Protein AF-A0A1E1W6M8-F1 (afdb_monomer)

pLDDT: mean 94.9, std 3.56, range [80.69, 98.44]

Sequence (154 aa):
PFRPLEQLMGVFPAASSQHVPKPWATLMSDPFSPIIDFYPTDFKIDLNGKKFAWQGVALLPFVDENRLFKALEPYYKELTQAEIQRNIRGHDRLYVSTGNSSYSFVLGLYEAAGGEARRLVQQQQAYPFRADGVRGDVLLSADCVCQGGQLSSP

Nearest PDB structures (foldseek):
  5fir-assembly6_K  TM=9.485E-01  e=2.274E-13  Caenorhabditis elegans
  5fir-assembly5_I  TM=9.401E-01  e=2.748E-13  Caenorhabditis elegans
  5fir-assembly4_G  TM=9.003E-01  e=1.067E-13  Caenorhabditis elegans
  5fir-assembly2_C  TM=9.055E-01  e=2.135E-13  Caenorhabditis elegans
  5fir-assembly1_A  TM=9.055E-01  e=6.241E-13  Caenorhabditis elegans

Organism: Pectinophora gossypiella (NCBI:txid13191)

Mean predicted aligned error: 4.71 Å

Solvent-accessible surface area (backbone atoms only — not comparable to full-atom values): 9960 Å² total; per-residue (Å²): 132,75,42,58,57,59,44,44,67,74,69,52,52,47,91,54,30,88,80,47,59,72,79,58,30,48,40,36,68,38,91,82,31,97,57,28,81,69,33,69,94,73,74,55,67,49,36,90,90,47,94,48,74,93,72,26,49,74,61,68,74,81,78,56,65,70,61,51,52,62,69,46,58,84,50,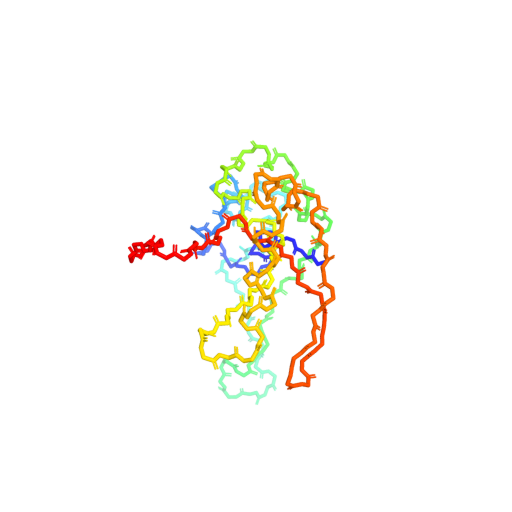62,83,71,52,50,74,69,54,51,62,63,39,53,89,81,78,91,83,89,86,73,54,88,88,42,90,56,28,66,59,59,49,47,54,56,61,73,34,52,94,47,43,68,60,42,36,76,67,61,48,72,41,86,40,77,51,97,86,47,70,54,68,46,62,68,60,92,84,62,76,53,92,94,54,83,82,78,85,130

InterPro domains:
  IPR027073 5'-3' exoribonuclease [PTHR12341] (1-113)
  IPR041412 Xrn1, helical domain [PF17846] (1-147)

Radius of gyration: 22.9 Å; Cα contacts (8 Å, |Δi|>4): 138; chains: 1; bounding box: 56×36×55 Å

Structure (mmCIF, N/CA/C/O backbone):
data_AF-A0A1E1W6M8-F1
#
_entry.id   AF-A0A1E1W6M8-F1
#
loop_
_atom_site.group_PDB
_atom_site.id
_atom_site.type_symbol
_atom_site.label_atom_id
_atom_site.label_alt_id
_atom_site.label_comp_id
_atom_site.label_asym_id
_atom_site.label_entity_id
_atom_site.label_seq_id
_atom_site.pdbx_PDB_ins_code
_atom_site.Cartn_x
_atom_site.Cartn_y
_atom_site.Cartn_z
_atom_site.occupancy
_atom_site.B_iso_or_equiv
_atom_site.auth_seq_id
_atom_site.auth_comp_id
_atom_site.auth_asym_id
_atom_site.auth_atom_id
_atom_site.pdbx_PDB_model_num
ATOM 1 N N . PRO A 1 1 ? -8.416 6.351 -4.399 1.00 84.44 1 PRO A N 1
ATOM 2 C CA . PRO A 1 1 ? -8.127 5.086 -3.682 1.00 84.44 1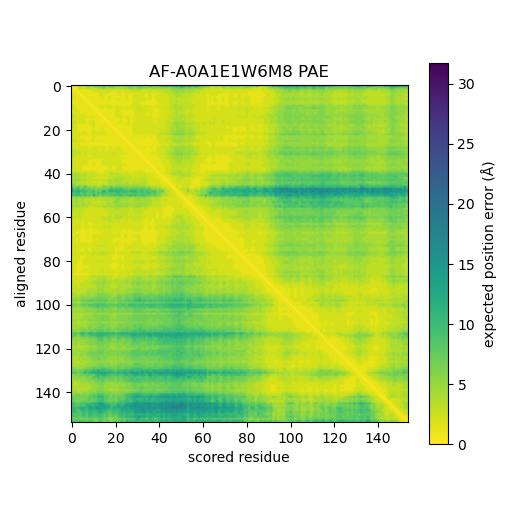 PRO A CA 1
ATOM 3 C C . PRO A 1 1 ? -7.272 5.415 -2.465 1.00 84.44 1 PRO A C 1
ATOM 5 O O . PRO A 1 1 ? -6.435 6.309 -2.578 1.00 84.44 1 PRO A O 1
ATOM 8 N N . PHE A 1 2 ? -7.486 4.728 -1.345 1.00 92.19 2 PHE A N 1
ATOM 9 C CA . PHE A 1 2 ? -6.645 4.900 -0.160 1.00 92.19 2 PHE A CA 1
ATOM 10 C C . PHE A 1 2 ? -5.213 4.492 -0.501 1.00 92.19 2 PHE A C 1
ATOM 12 O O . PHE A 1 2 ? -4.993 3.602 -1.335 1.00 92.19 2 PHE A O 1
ATOM 19 N N . ARG A 1 3 ? -4.228 5.126 0.136 1.00 96.06 3 ARG A N 1
ATOM 20 C CA . ARG A 1 3 ? -2.869 4.589 0.109 1.00 96.06 3 ARG A CA 1
ATOM 21 C C . ARG A 1 3 ? -2.833 3.265 0.880 1.00 96.06 3 ARG A C 1
ATOM 23 O O . ARG A 1 3 ? -3.661 3.059 1.770 1.00 96.06 3 ARG A O 1
ATOM 30 N N . PRO A 1 4 ? -1.885 2.360 0.579 1.00 97.56 4 PRO A N 1
ATOM 31 C CA . PRO A 1 4 ? -1.849 1.039 1.199 1.00 97.56 4 PRO A CA 1
ATOM 32 C C . PRO A 1 4 ? -1.948 1.060 2.729 1.00 97.56 4 PRO A C 1
ATOM 34 O O . PRO A 1 4 ? -2.709 0.285 3.294 1.00 97.56 4 PRO A O 1
ATOM 37 N N . LEU A 1 5 ? -1.244 1.969 3.411 1.00 97.88 5 LEU A N 1
ATOM 38 C CA . LEU A 1 5 ? -1.258 2.026 4.876 1.00 97.88 5 LEU A CA 1
ATOM 39 C C . LEU A 1 5 ? -2.539 2.639 5.438 1.00 97.88 5 LEU A C 1
ATOM 41 O O . LEU A 1 5 ? -3.001 2.210 6.489 1.00 97.88 5 LEU A O 1
ATOM 45 N N . GLU A 1 6 ? -3.126 3.613 4.743 1.00 97.62 6 GLU A N 1
ATOM 46 C CA . GLU A 1 6 ? -4.429 4.182 5.113 1.00 97.62 6 GLU A CA 1
ATOM 47 C C . GLU A 1 6 ? -5.516 3.109 5.022 1.00 97.62 6 GLU A C 1
ATOM 49 O O . GLU A 1 6 ? -6.343 2.982 5.920 1.00 97.62 6 GLU A O 1
ATOM 54 N N . GLN A 1 7 ? -5.465 2.279 3.974 1.00 97.62 7 GLN A N 1
ATOM 55 C CA . GLN A 1 7 ? -6.350 1.129 3.835 1.00 97.62 7 GLN A CA 1
ATOM 56 C C . GLN A 1 7 ? -6.181 0.166 5.010 1.00 97.62 7 GLN A C 1
ATOM 58 O O . GLN A 1 7 ? -7.186 -0.260 5.567 1.00 97.62 7 GLN A O 1
ATOM 63 N N . LEU A 1 8 ? -4.942 -0.156 5.412 1.00 98.12 8 LEU A N 1
ATOM 64 C CA . LEU A 1 8 ? -4.698 -1.024 6.570 1.00 98.12 8 LEU A CA 1
ATOM 65 C C . LEU A 1 8 ? -5.327 -0.463 7.848 1.00 98.12 8 LEU A C 1
ATOM 67 O O . LEU A 1 8 ? -5.952 -1.222 8.581 1.00 98.12 8 LEU A O 1
ATOM 71 N N . MET A 1 9 ? -5.239 0.848 8.079 1.00 98.12 9 MET A N 1
ATOM 72 C CA . MET A 1 9 ? -5.923 1.489 9.208 1.00 98.12 9 MET A CA 1
ATOM 73 C C . MET A 1 9 ? -7.452 1.382 9.101 1.00 98.12 9 MET A C 1
ATOM 75 O O . MET A 1 9 ? -8.129 1.232 10.108 1.00 98.12 9 MET A O 1
ATOM 79 N N . GLY A 1 10 ? -8.008 1.406 7.889 1.00 96.88 10 GLY A N 1
ATOM 80 C CA . GLY A 1 10 ? -9.445 1.234 7.667 1.00 96.88 10 GLY A CA 1
ATOM 81 C C . GLY A 1 10 ? -9.957 -0.211 7.747 1.00 96.88 10 GLY A C 1
ATOM 82 O O . GLY A 1 10 ? -11.169 -0.399 7.827 1.00 96.88 10 GLY A O 1
ATOM 83 N N . VAL A 1 11 ? -9.083 -1.230 7.696 1.00 97.12 11 VAL A N 1
ATOM 84 C CA . VAL A 1 11 ? -9.504 -2.649 7.651 1.00 97.12 11 VAL A CA 1
ATOM 85 C C . VAL A 1 11 ? -9.017 -3.511 8.810 1.00 97.12 11 VAL A C 1
ATOM 87 O O . VAL A 1 11 ? -9.630 -4.542 9.089 1.00 97.12 11 VAL A O 1
ATOM 90 N N . PHE A 1 12 ? -7.900 -3.166 9.450 1.00 97.94 12 PHE A N 1
ATOM 91 C CA . PHE A 1 12 ? -7.310 -4.019 10.476 1.00 97.94 12 PHE A CA 1
ATOM 92 C C . PHE A 1 12 ? -7.893 -3.736 11.861 1.00 97.94 12 PHE A C 1
ATOM 94 O O . PHE A 1 12 ? -8.066 -2.578 12.235 1.00 97.94 12 PHE A O 1
ATOM 101 N N . PRO A 1 13 ? -8.128 -4.784 12.673 1.00 97.81 13 PRO A N 1
ATOM 102 C CA . PRO A 1 13 ? -8.385 -4.604 14.094 1.00 97.81 13 PRO A CA 1
ATOM 103 C C . PRO A 1 13 ? -7.097 -4.185 14.819 1.00 97.81 13 PRO A C 1
ATOM 105 O O . PRO A 1 13 ? -5.989 -4.482 14.364 1.00 97.81 13 PRO A O 1
ATOM 108 N N . ALA A 1 14 ? -7.225 -3.594 16.011 1.00 97.56 14 ALA A N 1
ATOM 109 C CA . ALA A 1 14 ? -6.083 -3.199 16.849 1.00 97.56 14 ALA A CA 1
ATOM 110 C C . ALA A 1 14 ? -5.101 -4.353 17.145 1.00 97.56 14 ALA A C 1
ATOM 112 O O . ALA A 1 14 ? -3.892 -4.141 17.256 1.00 97.56 14 ALA A O 1
ATOM 113 N N . ALA A 1 15 ? -5.598 -5.594 17.198 1.00 97.56 15 ALA A N 1
ATOM 114 C CA . ALA A 1 15 ? -4.786 -6.800 17.383 1.00 97.56 15 ALA A CA 1
ATOM 115 C C . ALA A 1 15 ? -3.782 -7.062 16.239 1.00 97.56 15 ALA A C 1
ATOM 117 O O . ALA A 1 15 ? -2.832 -7.817 16.414 1.00 97.56 15 ALA A O 1
ATOM 118 N N . SER A 1 16 ? -3.971 -6.446 15.068 1.00 98.19 16 SER A N 1
ATOM 119 C CA . SER A 1 16 ? -3.084 -6.547 13.897 1.00 98.19 16 SER A CA 1
ATOM 120 C C . SER A 1 16 ? -2.220 -5.294 13.690 1.00 98.19 16 SER A C 1
ATOM 122 O O . SER A 1 16 ? -1.633 -5.107 12.623 1.00 98.19 16 SER A O 1
ATOM 124 N N . SER A 1 17 ? -2.100 -4.442 14.713 1.00 97.62 17 SER A N 1
ATOM 125 C CA . SER A 1 17 ? -1.388 -3.156 14.651 1.00 97.62 17 SER A CA 1
ATOM 126 C C . SER A 1 17 ? 0.109 -3.265 14.319 1.00 97.62 17 SER A C 1
ATOM 128 O O . SER A 1 17 ? 0.698 -2.326 13.796 1.00 97.62 17 SER A O 1
ATOM 130 N N . GLN A 1 18 ? 0.725 -4.434 14.506 1.00 97.62 18 GLN A N 1
ATOM 131 C CA . GLN A 1 18 ? 2.115 -4.711 14.109 1.00 97.62 18 GLN A CA 1
ATOM 132 C C . GLN A 1 18 ? 2.396 -4.564 12.598 1.00 97.62 18 GLN A C 1
ATOM 134 O O . GLN A 1 18 ? 3.553 -4.529 12.186 1.00 97.62 18 GLN A O 1
ATOM 139 N N . HIS A 1 19 ? 1.357 -4.506 11.758 1.00 97.75 19 HIS A N 1
ATOM 140 C CA . HIS A 1 19 ? 1.478 -4.385 10.301 1.00 97.75 19 HIS A CA 1
ATOM 141 C C . HIS A 1 19 ? 1.370 -2.937 9.786 1.00 97.75 19 HIS A C 1
ATOM 143 O O . HIS A 1 19 ? 1.654 -2.662 8.610 1.00 97.75 19 HIS A O 1
ATOM 149 N N . VAL A 1 20 ? 0.991 -1.997 10.653 1.00 98.00 20 VAL A N 1
ATOM 150 C CA . VAL A 1 20 ? 0.968 -0.558 10.360 1.00 98.00 20 VAL A CA 1
ATOM 151 C C . VAL A 1 20 ? 2.181 0.134 10.994 1.00 98.00 20 VAL A C 1
ATOM 153 O O . VAL A 1 20 ? 2.862 -0.465 11.827 1.00 98.00 20 VAL A O 1
ATOM 156 N N . PRO A 1 21 ? 2.517 1.369 10.584 1.00 98.12 21 PRO A N 1
ATOM 157 C CA . PRO A 1 21 ? 3.593 2.120 11.216 1.00 98.12 21 PRO A CA 1
ATOM 158 C C . PRO A 1 21 ? 3.385 2.273 12.716 1.00 98.12 21 PRO A C 1
ATOM 160 O O . PRO A 1 21 ? 2.268 2.512 13.173 1.00 98.12 21 PRO A O 1
ATOM 163 N N . LYS A 1 22 ? 4.470 2.192 13.489 1.00 97.00 22 LYS A N 1
ATOM 164 C CA . LYS A 1 22 ? 4.406 2.254 14.957 1.00 97.00 22 LYS A CA 1
ATOM 165 C C . LYS A 1 22 ? 3.665 3.493 15.500 1.00 97.00 22 LYS A C 1
ATOM 167 O O . LYS A 1 22 ? 2.884 3.317 16.431 1.00 97.00 22 LYS A O 1
ATOM 172 N N . PRO A 1 23 ? 3.827 4.712 14.945 1.00 95.88 23 PRO A N 1
ATOM 173 C CA . PRO A 1 23 ? 3.048 5.866 15.401 1.00 95.88 23 PRO A CA 1
ATOM 174 C C . PRO A 1 23 ? 1.542 5.713 15.141 1.00 95.88 23 PRO A C 1
ATOM 176 O O . PRO A 1 23 ? 0.724 6.140 15.950 1.00 95.88 23 PRO A O 1
ATOM 179 N N . TRP A 1 24 ? 1.170 5.054 14.040 1.00 98.12 24 TRP A N 1
ATOM 180 C CA . TRP A 1 24 ? -0.225 4.825 13.656 1.00 98.12 24 TRP A CA 1
ATOM 181 C C . TRP A 1 24 ? -0.861 3.702 14.477 1.00 98.12 24 TRP A C 1
ATOM 183 O O . TRP A 1 24 ? -2.029 3.801 14.836 1.00 98.12 24 TRP A O 1
ATOM 193 N N . ALA A 1 25 ? -0.085 2.674 14.837 1.00 98.06 25 ALA A N 1
ATOM 194 C CA . ALA A 1 25 ? -0.516 1.594 15.724 1.00 98.06 25 ALA A CA 1
ATOM 195 C C . ALA A 1 25 ? -1.078 2.130 17.052 1.00 98.06 25 ALA A C 1
ATOM 197 O O . ALA A 1 25 ? -2.092 1.631 17.535 1.00 98.06 25 ALA A O 1
ATOM 198 N N . THR A 1 26 ? -0.476 3.191 17.603 1.00 97.56 26 THR A N 1
ATOM 199 C CA . THR A 1 26 ? -0.952 3.854 18.827 1.00 97.56 26 THR A CA 1
ATOM 200 C C . THR A 1 26 ? -2.388 4.364 18.688 1.00 97.56 26 THR A C 1
ATOM 202 O O . THR A 1 26 ? -3.173 4.229 19.623 1.00 97.56 26 THR A O 1
ATOM 205 N N . LEU A 1 27 ? -2.777 4.869 17.509 1.00 98.19 27 LEU A N 1
ATOM 206 C CA . LEU A 1 27 ? -4.135 5.365 17.252 1.00 98.19 27 LEU A CA 1
ATOM 207 C C . LEU A 1 27 ? -5.203 4.264 17.328 1.00 98.19 27 LEU A C 1
ATOM 209 O O . LEU A 1 27 ? -6.381 4.588 17.478 1.00 98.19 27 LEU A O 1
ATOM 213 N N . MET A 1 28 ? -4.807 2.991 17.224 1.00 98.44 28 MET A N 1
ATOM 214 C CA . MET A 1 28 ? -5.716 1.843 17.289 1.00 98.44 28 MET A CA 1
ATOM 215 C C . MET A 1 28 ? -6.004 1.378 18.723 1.00 98.44 28 MET A C 1
ATOM 217 O O . MET A 1 28 ? -6.923 0.593 18.930 1.00 98.44 28 MET A O 1
ATOM 221 N N . SER A 1 29 ? -5.207 1.808 19.705 1.00 97.19 29 SER A N 1
ATOM 222 C CA . SER A 1 29 ? -5.285 1.307 21.085 1.00 97.19 29 SER A CA 1
ATOM 223 C C . SER A 1 29 ? -5.337 2.393 22.154 1.00 97.19 29 SER A C 1
ATOM 225 O O . SER A 1 29 ? -5.759 2.109 23.272 1.00 97.19 29 SER A O 1
ATOM 227 N N . ASP A 1 30 ? -4.878 3.610 21.852 1.00 97.56 30 ASP A N 1
ATOM 228 C CA . ASP A 1 30 ? -4.921 4.731 22.790 1.00 97.56 30 ASP A CA 1
ATOM 229 C C . ASP A 1 30 ? -6.382 5.147 23.055 1.00 97.56 30 ASP A C 1
ATOM 231 O O . ASP A 1 30 ? -7.063 5.570 22.116 1.00 97.56 30 ASP A O 1
ATOM 235 N N . PRO A 1 31 ? -6.874 5.085 24.309 1.00 97.19 31 PRO A N 1
ATOM 236 C CA . PRO A 1 31 ? -8.223 5.527 24.664 1.00 97.19 31 PRO A CA 1
ATOM 237 C C . PRO A 1 31 ? -8.517 6.993 24.319 1.00 97.19 31 PRO A C 1
ATOM 239 O O . PRO A 1 31 ? -9.682 7.371 24.217 1.00 97.19 31 PRO A O 1
ATOM 242 N N . PHE A 1 32 ? -7.480 7.819 24.151 1.00 97.50 32 PHE A N 1
ATOM 243 C CA . PHE A 1 32 ? -7.593 9.229 23.778 1.00 97.50 32 PHE A CA 1
ATOM 244 C C . PHE A 1 32 ? -7.441 9.473 22.270 1.00 97.50 32 PHE A C 1
ATOM 246 O O . PHE A 1 32 ? -7.509 10.622 21.826 1.00 97.50 32 PHE A O 1
ATOM 253 N N . SER A 1 33 ? -7.254 8.419 21.466 1.00 98.00 33 SER A N 1
ATOM 254 C CA . SER A 1 33 ? -7.192 8.536 20.011 1.00 98.00 33 SER A CA 1
ATOM 255 C C . SER A 1 33 ? -8.517 9.078 19.457 1.00 98.00 33 SER A C 1
ATOM 257 O O . SER A 1 33 ? -9.590 8.580 19.806 1.00 98.00 33 SER A O 1
ATOM 259 N N . PRO A 1 34 ? -8.483 10.056 18.531 1.00 97.81 34 PRO A N 1
ATOM 260 C CA . PRO A 1 34 ? -9.688 10.642 17.942 1.00 97.81 34 PRO A CA 1
ATOM 261 C C . PRO A 1 34 ? -10.451 9.677 17.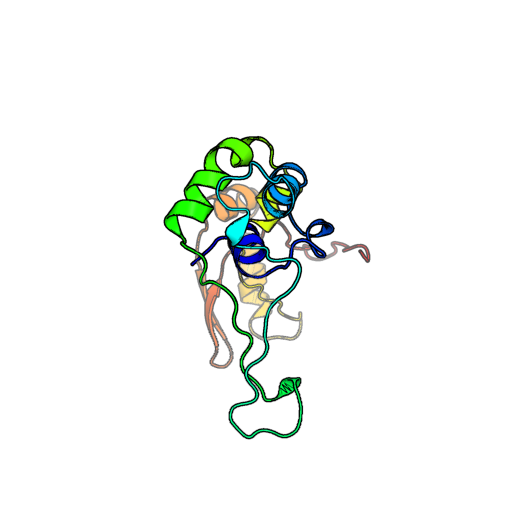022 1.00 97.81 34 PRO A C 1
ATOM 263 O O . PRO A 1 34 ? -11.493 10.058 16.488 1.00 97.81 34 PRO A O 1
ATOM 266 N N . ILE A 1 35 ? -9.915 8.476 16.791 1.00 98.31 35 ILE A N 1
ATOM 267 C CA . ILE A 1 35 ? -10.486 7.412 15.958 1.00 98.31 35 ILE A CA 1
ATOM 268 C C . ILE A 1 35 ? -10.542 6.065 16.700 1.00 98.31 35 ILE A C 1
ATOM 270 O O . ILE A 1 35 ? -10.642 5.018 16.064 1.00 98.31 35 ILE A O 1
ATOM 274 N N . ILE A 1 36 ? -10.443 6.061 18.038 1.00 98.19 36 ILE A N 1
ATOM 275 C CA . ILE A 1 36 ? -10.446 4.819 18.832 1.00 98.19 36 ILE A CA 1
ATOM 276 C C . ILE A 1 36 ? -11.733 4.000 18.646 1.00 98.19 36 ILE A C 1
ATOM 278 O O . ILE A 1 36 ? -11.709 2.773 18.686 1.00 98.19 36 ILE A O 1
ATOM 282 N N . ASP A 1 37 ? -12.850 4.670 18.362 1.00 97.81 37 ASP A N 1
ATOM 283 C CA . ASP A 1 37 ? -14.153 4.068 18.071 1.00 97.81 37 ASP A CA 1
ATOM 284 C C . ASP A 1 37 ? -14.163 3.194 16.808 1.00 97.81 37 ASP A C 1
ATOM 286 O O . ASP A 1 37 ? -15.069 2.378 16.653 1.00 97.81 37 ASP A O 1
ATOM 290 N N . PHE A 1 38 ? -13.158 3.298 15.932 1.00 98.06 38 PHE A N 1
ATOM 291 C CA . PHE A 1 38 ? -13.028 2.416 14.767 1.00 98.06 38 PHE A CA 1
ATOM 292 C C . PHE A 1 38 ? -12.527 1.014 15.133 1.00 98.06 38 PHE A C 1
ATOM 294 O O . PHE A 1 38 ? -12.684 0.089 14.338 1.00 98.06 38 PHE A O 1
ATOM 301 N N . TYR A 1 39 ? -11.951 0.836 16.327 1.00 98.06 39 TYR A N 1
ATOM 302 C CA . TYR A 1 39 ? -11.261 -0.394 16.722 1.00 98.06 39 TYR A CA 1
ATOM 303 C C . TYR A 1 39 ? -11.864 -1.021 17.989 1.00 98.06 39 TYR A C 1
ATOM 305 O O . TYR A 1 39 ? -11.171 -1.163 19.001 1.00 98.06 39 TYR A O 1
ATOM 313 N N . PRO A 1 40 ? -13.149 -1.424 17.973 1.00 97.19 40 PRO A N 1
ATOM 314 C CA . PRO A 1 40 ? -13.735 -2.117 19.111 1.00 97.19 40 PRO A CA 1
ATOM 315 C C . PRO A 1 40 ? -13.014 -3.450 19.355 1.00 97.19 40 PRO A C 1
ATOM 317 O O . PRO A 1 40 ? -12.700 -4.190 18.422 1.00 97.19 40 PRO A O 1
ATOM 320 N N . THR A 1 41 ? -12.767 -3.776 20.623 1.00 95.50 41 THR A N 1
ATOM 321 C CA . THR A 1 41 ? -12.161 -5.058 21.017 1.00 95.50 41 THR A CA 1
ATOM 322 C C . THR A 1 41 ? -13.146 -6.224 20.953 1.00 95.50 41 THR A C 1
ATOM 324 O O . THR A 1 41 ? -12.716 -7.371 20.852 1.00 95.50 41 THR A O 1
ATOM 327 N N . ASP A 1 42 ? -14.449 -5.936 20.981 1.00 95.62 42 ASP A N 1
ATOM 328 C CA . ASP A 1 42 ? -15.536 -6.903 20.836 1.00 95.62 42 ASP A CA 1
ATOM 329 C C . ASP A 1 42 ? -16.709 -6.276 20.065 1.00 95.62 42 ASP A C 1
ATOM 331 O O . ASP A 1 42 ? -16.966 -5.074 20.164 1.00 95.62 42 ASP A O 1
ATOM 335 N N . PHE A 1 43 ? -17.423 -7.082 19.282 1.00 95.75 43 PHE A N 1
ATOM 336 C CA . PHE A 1 43 ? -18.562 -6.646 18.477 1.00 95.75 43 PHE A CA 1
ATOM 337 C C . PHE A 1 43 ? -19.573 -7.777 18.291 1.00 95.75 43 PHE A C 1
ATOM 339 O O . PHE A 1 43 ? -19.264 -8.965 18.357 1.00 95.75 43 PHE A O 1
ATOM 346 N N . LYS A 1 44 ? -20.826 -7.404 18.031 1.00 96.19 44 LYS A N 1
ATOM 347 C CA . LYS A 1 44 ? -21.914 -8.373 17.866 1.00 96.19 44 LYS A CA 1
ATOM 348 C C . LYS A 1 44 ? -21.944 -8.927 16.444 1.00 96.19 44 LYS A C 1
ATOM 350 O O . LYS A 1 44 ? -21.687 -8.206 15.483 1.00 96.19 44 LYS A O 1
ATOM 355 N N . ILE A 1 45 ? -22.342 -10.189 16.317 1.00 96.44 45 ILE A N 1
ATOM 356 C CA . ILE A 1 45 ? -22.652 -10.823 15.033 1.00 96.44 45 ILE A CA 1
ATOM 357 C C . ILE A 1 45 ? -24.160 -11.061 14.975 1.00 96.44 45 ILE A C 1
ATOM 359 O O . ILE A 1 45 ? -24.703 -11.787 15.808 1.00 96.44 45 ILE A O 1
ATOM 363 N N . ASP A 1 46 ? -24.833 -10.464 13.994 1.00 95.75 46 ASP A N 1
ATOM 364 C CA . ASP A 1 46 ? -26.239 -10.743 13.709 1.00 95.75 46 ASP A CA 1
ATOM 365 C C . ASP A 1 46 ? -26.352 -11.956 12.781 1.00 95.75 46 ASP A C 1
ATOM 367 O O . ASP A 1 46 ? -25.932 -11.922 11.624 1.00 95.75 46 ASP A O 1
ATOM 371 N N . LEU A 1 47 ? -26.920 -13.049 13.289 1.00 94.38 47 LEU A N 1
ATOM 372 C CA . LEU A 1 47 ? -27.102 -14.267 12.509 1.00 94.38 47 LEU A CA 1
ATOM 373 C C . LEU A 1 47 ? -28.198 -14.135 11.447 1.00 94.38 47 LEU A C 1
ATOM 375 O O . LEU A 1 47 ? -28.157 -14.900 10.491 1.00 94.38 47 LEU A O 1
ATOM 379 N N . ASN A 1 48 ? -29.178 -13.235 11.593 1.00 92.12 48 ASN A N 1
ATOM 380 C CA . ASN A 1 48 ? -30.300 -13.060 10.659 1.00 92.12 48 ASN A CA 1
ATOM 381 C C . ASN A 1 48 ? -30.893 -14.398 10.135 1.00 92.12 48 ASN A C 1
ATOM 383 O O . ASN A 1 48 ? -31.018 -14.642 8.932 1.00 92.12 48 ASN A O 1
ATOM 387 N N . GLY A 1 49 ? -31.165 -15.331 11.057 1.00 90.44 49 GLY A N 1
ATOM 388 C CA . GLY A 1 49 ? -31.705 -16.667 10.758 1.00 90.44 49 GLY A CA 1
ATOM 389 C C . GLY A 1 49 ? -30.696 -17.705 10.238 1.00 90.44 49 GLY A C 1
ATOM 390 O O . GLY A 1 49 ? -31.088 -18.824 9.906 1.00 90.44 49 GLY A O 1
ATOM 391 N N . LYS A 1 50 ? -29.402 -17.378 10.156 1.00 94.25 50 LYS A N 1
ATOM 392 C CA . LYS A 1 50 ? -28.326 -18.315 9.798 1.00 94.25 50 LYS A CA 1
ATOM 393 C C . LYS A 1 50 ? -27.874 -19.152 10.995 1.00 94.25 50 LYS A C 1
ATOM 395 O O . LYS A 1 50 ? -28.034 -18.772 12.150 1.00 94.25 50 LYS A O 1
ATOM 400 N N . LYS A 1 51 ? -27.286 -20.315 10.698 1.00 92.56 51 LYS A N 1
ATOM 401 C CA . LYS A 1 51 ? -26.892 -21.310 11.707 1.00 92.56 51 LYS A CA 1
ATOM 402 C C . LYS A 1 51 ? -25.508 -21.048 12.303 1.00 92.56 51 LYS A C 1
ATOM 404 O O . LYS A 1 51 ? -25.277 -21.390 13.458 1.00 92.56 51 LYS A O 1
ATOM 409 N N . PHE A 1 52 ? -24.586 -20.487 11.523 1.00 94.69 52 PHE A N 1
ATOM 410 C CA . PHE A 1 52 ? -23.189 -20.326 11.925 1.00 94.69 52 PHE A CA 1
ATOM 411 C C . PHE A 1 52 ? -22.749 -18.860 11.882 1.00 94.69 52 PHE A C 1
ATOM 413 O O . PHE A 1 52 ? -23.135 -18.127 10.976 1.00 94.69 52 PHE A O 1
ATOM 420 N N . ALA A 1 53 ? -21.891 -18.449 12.822 1.00 92.94 53 ALA A N 1
ATOM 421 C CA . ALA A 1 53 ? -21.438 -17.060 12.966 1.00 92.94 53 ALA A CA 1
ATOM 422 C C . ALA A 1 53 ? -20.769 -16.484 11.705 1.00 92.94 53 ALA A C 1
ATOM 424 O O . ALA A 1 53 ? -21.003 -15.331 11.370 1.00 92.94 53 ALA A O 1
ATOM 425 N N . TRP A 1 54 ? -20.015 -17.293 10.951 1.00 94.12 54 TRP A N 1
ATOM 426 C CA . TRP A 1 54 ? -19.371 -16.870 9.696 1.00 94.12 54 TRP A CA 1
ATOM 427 C C . TRP A 1 54 ? -20.363 -16.555 8.562 1.00 94.12 54 TRP A C 1
ATOM 429 O O . TRP A 1 54 ? -19.970 -16.000 7.542 1.00 94.12 54 TRP A O 1
ATOM 439 N N . GLN A 1 55 ? -21.639 -16.921 8.725 1.00 95.19 55 GLN A N 1
ATOM 440 C CA . GLN A 1 55 ? -22.727 -16.554 7.813 1.00 95.19 55 GLN A CA 1
ATOM 441 C C . GLN A 1 55 ? -23.464 -15.284 8.256 1.00 95.19 55 GLN A C 1
ATOM 443 O O . GLN A 1 55 ? -24.301 -14.786 7.504 1.00 95.19 55 GLN A O 1
ATOM 448 N N . GLY A 1 56 ? -23.223 -14.826 9.488 1.00 95.56 56 GLY A N 1
ATOM 449 C CA . GLY A 1 56 ? -23.848 -13.641 10.056 1.00 95.56 56 GLY A CA 1
ATOM 450 C C . GLY A 1 56 ? -23.164 -12.348 9.616 1.00 95.56 56 GLY A C 1
ATOM 451 O O . GLY A 1 56 ? -22.119 -12.353 8.967 1.00 95.56 56 GLY A O 1
ATOM 452 N N . VAL A 1 57 ? -23.766 -11.227 9.993 1.00 96.50 57 VAL A N 1
ATOM 453 C CA . VAL A 1 57 ? -23.265 -9.879 9.720 1.00 96.50 57 VAL A CA 1
ATOM 454 C C . VAL A 1 57 ? -22.524 -9.364 10.951 1.00 96.50 57 VAL A C 1
ATOM 456 O O . VAL A 1 57 ? -23.098 -9.278 12.035 1.00 96.50 57 VAL A O 1
ATOM 459 N N . ALA A 1 58 ? -21.250 -9.006 10.789 1.00 96.75 58 ALA A N 1
ATOM 460 C CA . ALA A 1 58 ? -20.482 -8.322 11.824 1.00 96.75 58 ALA A CA 1
ATOM 461 C C . ALA A 1 58 ? -20.988 -6.881 11.981 1.00 96.75 58 ALA A C 1
ATOM 463 O O . ALA A 1 58 ? -20.929 -6.090 11.040 1.00 96.75 58 ALA A O 1
ATOM 464 N N . LEU A 1 59 ? -21.479 -6.534 13.169 1.00 96.50 59 LEU A N 1
ATOM 465 C CA . LEU A 1 59 ? -21.991 -5.201 13.481 1.00 96.50 59 LEU A CA 1
ATOM 466 C C . LEU A 1 59 ? -20.849 -4.286 13.937 1.00 96.50 59 LEU A C 1
ATOM 468 O O . LEU A 1 59 ? -20.739 -3.946 15.115 1.00 96.50 59 LEU A O 1
ATOM 472 N N . LEU A 1 60 ? -19.985 -3.922 12.991 1.00 96.88 60 LEU A N 1
ATOM 473 C CA . LEU A 1 60 ? -18.903 -2.960 13.192 1.00 96.88 60 LEU A CA 1
ATOM 474 C C . LEU A 1 60 ? -19.354 -1.536 12.824 1.00 96.88 60 LEU A C 1
ATOM 476 O O . LEU A 1 60 ? -20.178 -1.373 11.918 1.00 96.88 60 LEU A O 1
ATOM 480 N N . PRO A 1 61 ? -18.823 -0.497 13.493 1.00 95.31 61 PRO A N 1
ATOM 481 C CA . PRO A 1 61 ? -19.019 0.876 13.050 1.00 95.31 61 PRO A CA 1
ATOM 482 C C . PRO A 1 61 ? -18.354 1.089 11.684 1.00 95.31 61 PRO A C 1
ATOM 484 O O . PRO A 1 61 ? -17.299 0.526 11.393 1.00 95.31 61 PRO A O 1
ATOM 487 N N . PHE A 1 62 ? -18.963 1.922 10.842 1.00 96.12 62 PHE A N 1
ATOM 488 C CA . PHE A 1 62 ? -18.337 2.338 9.590 1.00 96.12 62 PHE A CA 1
ATOM 489 C C . PHE A 1 62 ? -17.230 3.359 9.863 1.00 96.12 62 PHE A C 1
ATOM 491 O O . PHE A 1 62 ? -17.406 4.281 10.660 1.00 96.12 62 PHE A O 1
ATOM 498 N N . 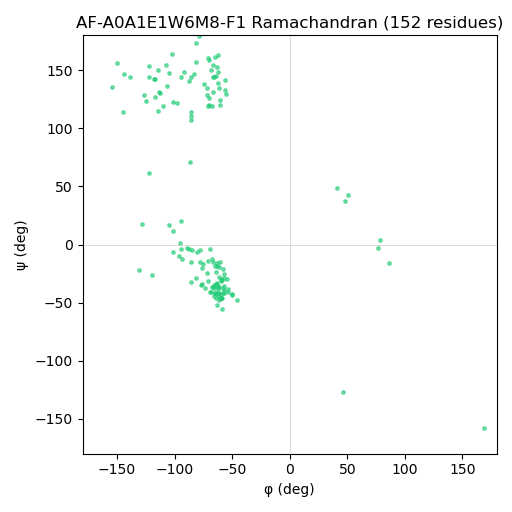VAL A 1 63 ? -16.104 3.207 9.167 1.00 97.31 63 VAL A N 1
ATOM 499 C CA . VAL A 1 63 ? -14.980 4.146 9.231 1.00 97.31 63 VAL A CA 1
ATOM 500 C C . VAL A 1 63 ? -15.353 5.449 8.524 1.00 97.31 63 VAL A C 1
ATOM 502 O O . VAL A 1 63 ? -15.767 5.440 7.365 1.00 97.31 63 VAL A O 1
ATOM 505 N N . ASP A 1 64 ? -15.163 6.576 9.210 1.00 98.00 64 ASP A N 1
ATOM 506 C CA . ASP A 1 64 ? -15.228 7.908 8.603 1.00 98.00 64 ASP A CA 1
ATOM 507 C C . ASP A 1 64 ? -13.858 8.258 8.003 1.00 98.00 64 ASP A C 1
ATOM 509 O O . ASP A 1 64 ? -12.877 8.470 8.723 1.00 98.00 64 ASP A O 1
ATOM 513 N N . GLU A 1 65 ? -13.800 8.309 6.672 1.00 97.56 65 GLU A N 1
ATOM 514 C CA . GLU A 1 65 ? -12.588 8.578 5.891 1.00 97.56 65 GLU A CA 1
ATOM 515 C C . GLU A 1 65 ? -11.921 9.912 6.266 1.00 97.56 65 GLU A C 1
ATOM 517 O O . GLU A 1 65 ? -10.702 9.976 6.435 1.00 97.56 65 GLU A O 1
ATOM 522 N N . ASN A 1 66 ? -12.706 10.973 6.474 1.00 97.94 66 ASN A N 1
ATOM 523 C CA . ASN A 1 66 ? -12.166 12.294 6.794 1.00 97.94 66 ASN A CA 1
ATOM 524 C C . ASN A 1 66 ? -11.539 12.308 8.191 1.00 97.94 66 ASN A C 1
ATOM 526 O O . ASN A 1 66 ? -10.471 12.891 8.394 1.00 97.94 66 ASN A O 1
ATOM 530 N N . ARG A 1 67 ? -12.187 11.651 9.162 1.00 98.19 67 ARG A N 1
ATOM 531 C CA . ARG A 1 67 ? -11.639 11.491 10.518 1.00 98.19 67 ARG A CA 1
ATOM 532 C C . ARG A 1 67 ? -10.370 10.650 10.508 1.00 98.19 67 ARG A C 1
ATOM 534 O O . ARG A 1 67 ? -9.413 11.018 11.188 1.00 98.19 67 ARG A O 1
ATOM 541 N N . LEU A 1 68 ? -10.348 9.571 9.723 1.00 98.38 68 LEU A N 1
ATOM 542 C CA . LEU A 1 68 ? -9.167 8.731 9.565 1.00 98.38 68 LEU A CA 1
ATOM 543 C C . LEU A 1 68 ? -7.987 9.552 9.035 1.00 98.38 68 LEU A C 1
ATOM 545 O O . LEU A 1 68 ? -6.954 9.623 9.694 1.00 98.38 68 LEU A O 1
ATOM 549 N N . PHE A 1 69 ? -8.141 10.238 7.902 1.00 97.88 69 PHE A N 1
ATOM 550 C CA . PHE A 1 69 ? -7.046 11.017 7.317 1.00 97.88 69 PHE A CA 1
ATOM 551 C C . PHE A 1 69 ? -6.558 12.136 8.233 1.00 97.88 69 PHE A C 1
ATOM 553 O O . PHE A 1 69 ? -5.350 12.302 8.402 1.00 97.88 69 PHE A O 1
ATOM 560 N N . LYS A 1 70 ? -7.477 12.848 8.894 1.00 98.31 70 LYS A N 1
ATOM 561 C CA . LYS A 1 70 ? -7.124 13.900 9.854 1.00 98.31 70 LYS A CA 1
ATOM 562 C C . LYS A 1 70 ? -6.323 13.361 11.044 1.00 98.31 70 LYS A C 1
ATOM 564 O O . LYS A 1 70 ? -5.425 14.040 11.531 1.00 98.31 70 LYS A O 1
ATOM 569 N N . ALA A 1 71 ? -6.633 12.154 11.517 1.00 98.12 71 ALA A N 1
ATOM 570 C CA . ALA A 1 71 ? -5.888 11.515 12.599 1.00 98.12 71 ALA A CA 1
ATOM 571 C C . ALA A 1 71 ? -4.485 11.060 12.162 1.00 98.12 71 ALA A C 1
ATOM 573 O O . ALA A 1 71 ? -3.561 11.087 12.970 1.00 98.12 71 ALA A O 1
ATOM 574 N N . LEU A 1 72 ? -4.312 10.673 10.893 1.00 97.94 72 LEU A N 1
ATOM 575 C CA . LEU A 1 72 ? -3.027 10.230 10.339 1.00 97.94 72 LEU A CA 1
ATOM 576 C C . LEU A 1 72 ? -2.103 11.392 9.944 1.00 97.94 72 LEU A C 1
ATOM 578 O O . LEU A 1 72 ? -0.881 11.239 9.999 1.00 97.94 72 LEU A O 1
ATOM 582 N N . GLU A 1 73 ? -2.666 12.549 9.578 1.00 97.38 73 GLU A N 1
ATOM 583 C CA . GLU A 1 73 ? -1.948 13.728 9.069 1.00 97.38 73 GLU A CA 1
ATOM 584 C C . GLU A 1 73 ? -0.682 14.104 9.873 1.00 97.38 73 GLU A C 1
ATOM 586 O O . GLU A 1 73 ? 0.386 14.248 9.267 1.00 97.38 73 GLU A O 1
ATOM 591 N N . PRO A 1 74 ? -0.717 14.181 11.221 1.00 97.25 74 PRO A N 1
ATOM 592 C CA . PRO A 1 74 ? 0.453 14.571 12.010 1.00 97.25 74 PRO A CA 1
ATOM 593 C C . PRO A 1 74 ? 1.625 13.585 11.918 1.00 97.25 74 PRO A C 1
ATOM 595 O O . PRO A 1 74 ? 2.773 13.983 12.128 1.00 97.25 74 PRO A O 1
ATOM 598 N N . TYR A 1 75 ? 1.343 12.322 11.590 1.00 97.19 75 TYR A N 1
ATOM 599 C CA . TYR A 1 75 ? 2.278 11.204 11.686 1.00 97.19 75 TYR A CA 1
ATOM 600 C C . TYR A 1 75 ? 2.904 10.805 10.345 1.00 97.19 75 TYR A C 1
ATOM 602 O O . TYR A 1 75 ? 3.807 9.972 10.327 1.00 97.19 75 TYR A O 1
ATOM 610 N N . TYR A 1 76 ? 2.490 11.380 9.207 1.00 97.00 76 TYR A N 1
ATOM 611 C CA . TYR A 1 76 ? 3.115 11.050 7.911 1.00 97.00 76 TYR A CA 1
ATOM 612 C C . TYR A 1 76 ? 4.617 11.359 7.879 1.00 97.00 76 TYR A C 1
ATOM 614 O O . TYR A 1 76 ? 5.375 10.660 7.210 1.00 97.00 76 TYR A O 1
ATOM 622 N N . LYS A 1 77 ? 5.055 12.382 8.619 1.00 96.56 77 LYS A N 1
ATOM 623 C CA . LYS A 1 77 ? 6.474 12.756 8.749 1.00 96.56 77 LYS A CA 1
ATOM 624 C C . LYS A 1 77 ? 7.300 11.767 9.579 1.00 96.56 77 LYS A C 1
ATOM 626 O O . LYS A 1 77 ? 8.522 11.846 9.565 1.00 96.56 77 LYS A O 1
ATOM 631 N N . GLU A 1 78 ? 6.644 10.877 10.320 1.00 96.94 78 GLU A N 1
ATOM 632 C CA . GLU A 1 78 ? 7.288 9.878 11.180 1.00 96.94 78 GLU A CA 1
ATOM 633 C C . GLU A 1 78 ? 7.468 8.530 10.471 1.00 96.94 78 GLU 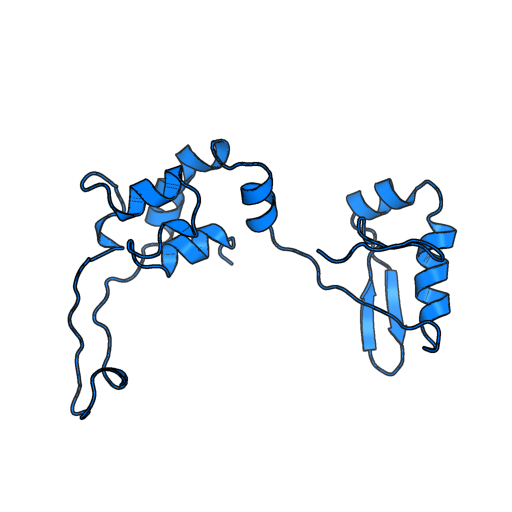A C 1
ATOM 635 O O . GLU A 1 78 ? 8.061 7.611 11.034 1.00 96.94 78 GLU A O 1
ATOM 640 N N . LEU A 1 79 ? 6.972 8.404 9.236 1.00 97.31 79 LEU A N 1
ATOM 641 C CA . LEU A 1 79 ? 7.148 7.202 8.435 1.00 97.31 79 LEU A CA 1
ATOM 642 C C . LEU A 1 79 ? 8.619 7.024 8.059 1.00 97.31 79 LEU A C 1
ATOM 644 O O . LEU A 1 79 ? 9.274 7.928 7.538 1.00 97.31 79 LEU A O 1
ATOM 648 N N . THR A 1 80 ? 9.125 5.815 8.267 1.00 97.69 80 THR A N 1
ATOM 649 C CA . THR A 1 80 ? 10.435 5.405 7.763 1.00 97.69 80 THR A CA 1
ATOM 650 C C . THR A 1 80 ? 10.445 5.386 6.235 1.00 97.69 80 THR A C 1
ATOM 652 O O . THR A 1 80 ? 9.407 5.275 5.580 1.00 97.69 80 THR A O 1
ATOM 655 N N . GLN A 1 81 ? 11.636 5.405 5.632 1.00 96.75 81 GLN A N 1
ATOM 656 C CA . GLN A 1 81 ? 11.760 5.345 4.174 1.00 96.75 81 GLN A CA 1
ATOM 657 C C . GLN A 1 81 ? 11.095 4.092 3.572 1.00 96.75 81 GLN A C 1
ATOM 659 O O . GLN A 1 81 ? 10.438 4.185 2.537 1.00 96.75 81 GLN A O 1
ATOM 664 N N . ALA A 1 82 ? 11.216 2.937 4.235 1.00 96.38 82 ALA A N 1
ATOM 665 C CA . ALA A 1 82 ? 10.567 1.696 3.810 1.00 96.38 82 ALA A CA 1
ATOM 666 C C . ALA A 1 82 ? 9.033 1.778 3.918 1.00 96.38 82 ALA A C 1
ATOM 668 O O . ALA A 1 82 ? 8.312 1.274 3.056 1.00 96.38 82 ALA A O 1
ATOM 669 N N . GLU A 1 83 ? 8.512 2.453 4.946 1.00 97.88 83 GLU A N 1
ATOM 670 C CA . GLU A 1 83 ? 7.073 2.686 5.100 1.00 97.88 83 GLU A CA 1
ATOM 671 C C . GLU A 1 83 ? 6.525 3.638 4.042 1.00 97.88 83 GLU A C 1
ATOM 673 O O . GLU A 1 83 ? 5.469 3.369 3.475 1.00 97.88 83 GLU A O 1
ATOM 678 N N . ILE A 1 84 ? 7.260 4.702 3.719 1.00 96.94 84 ILE A N 1
ATOM 679 C CA . ILE A 1 84 ? 6.918 5.604 2.616 1.00 96.94 84 ILE A CA 1
ATOM 680 C C . ILE A 1 84 ? 6.874 4.820 1.298 1.00 96.94 84 ILE A C 1
ATOM 682 O O . ILE A 1 84 ? 5.903 4.935 0.551 1.00 96.94 84 ILE A O 1
ATOM 686 N N . GLN A 1 85 ? 7.872 3.970 1.036 1.00 95.00 85 GLN A N 1
ATOM 687 C CA . GLN A 1 85 ? 7.943 3.149 -0.179 1.00 95.00 85 GLN A CA 1
ATOM 688 C C . GLN A 1 85 ? 6.790 2.144 -0.309 1.00 95.00 85 GLN A C 1
ATOM 690 O O . GLN A 1 85 ? 6.272 1.958 -1.405 1.00 95.00 85 GLN A O 1
ATOM 695 N N . ARG A 1 86 ? 6.338 1.515 0.782 1.00 96.06 86 ARG A N 1
ATOM 696 C CA . ARG A 1 86 ? 5.161 0.624 0.732 1.00 96.06 86 ARG A CA 1
ATOM 697 C C . ARG A 1 86 ? 3.823 1.372 0.754 1.00 96.06 86 ARG A C 1
ATOM 699 O O . ARG A 1 86 ? 2.785 0.735 0.614 1.00 96.06 86 ARG A O 1
ATOM 706 N N . ASN A 1 87 ? 3.830 2.695 0.946 1.00 97.19 87 ASN A N 1
ATOM 707 C CA . ASN A 1 87 ? 2.630 3.537 0.971 1.00 97.19 87 ASN A CA 1
ATOM 708 C C . ASN A 1 87 ? 2.400 4.316 -0.337 1.00 97.19 87 ASN A C 1
ATOM 710 O O . ASN A 1 87 ? 1.565 5.219 -0.384 1.00 97.19 87 ASN A O 1
ATOM 714 N N . ILE A 1 88 ? 3.134 3.991 -1.401 1.00 93.94 88 ILE A N 1
ATOM 715 C CA . ILE A 1 88 ? 2.926 4.555 -2.737 1.00 93.94 88 ILE A CA 1
ATOM 716 C C . ILE A 1 88 ? 2.313 3.516 -3.673 1.00 93.94 88 ILE A C 1
ATOM 718 O O . ILE A 1 88 ? 2.474 2.308 -3.500 1.00 93.94 88 ILE A O 1
ATOM 722 N N . ARG A 1 89 ? 1.605 3.996 -4.696 1.00 93.25 89 ARG A N 1
ATOM 723 C CA . ARG A 1 89 ? 1.133 3.137 -5.781 1.00 93.25 89 ARG A CA 1
ATOM 724 C C . ARG A 1 89 ? 2.335 2.702 -6.624 1.00 93.25 89 ARG A C 1
ATOM 726 O O . ARG A 1 89 ? 3.027 3.552 -7.175 1.00 93.25 89 ARG A O 1
ATOM 733 N N . GLY A 1 90 ? 2.564 1.395 -6.711 1.00 91.50 90 GLY A N 1
ATOM 734 C CA . GLY A 1 90 ? 3.604 0.814 -7.560 1.00 91.50 90 GLY A CA 1
ATOM 735 C C . GLY A 1 90 ? 3.211 0.733 -9.038 1.00 91.50 90 GLY A C 1
ATOM 736 O O . GLY A 1 90 ? 2.094 1.085 -9.425 1.00 91.50 90 GLY A O 1
ATOM 737 N N . HIS A 1 91 ? 4.143 0.226 -9.845 1.00 92.19 91 HIS A N 1
ATOM 738 C CA . HIS A 1 91 ? 3.927 -0.103 -11.253 1.00 92.19 91 HIS A CA 1
ATOM 739 C C . HIS A 1 91 ? 3.810 -1.615 -11.445 1.00 92.19 91 HIS A C 1
ATOM 741 O O . HIS A 1 91 ? 4.496 -2.388 -10.770 1.00 92.19 91 HIS A O 1
ATOM 747 N N . ASP A 1 92 ? 2.998 -2.016 -12.420 1.00 94.94 92 ASP A N 1
ATOM 748 C CA . ASP A 1 92 ? 2.987 -3.386 -12.919 1.00 94.94 92 ASP A CA 1
ATOM 749 C C . ASP A 1 92 ? 4.341 -3.731 -13.558 1.00 94.94 92 ASP A C 1
ATOM 751 O O . ASP A 1 92 ? 5.073 -2.858 -14.039 1.00 94.94 92 ASP A O 1
ATOM 755 N N . ARG A 1 93 ? 4.701 -5.018 -13.548 1.00 94.00 93 ARG A N 1
ATOM 756 C CA . ARG A 1 93 ? 5.991 -5.500 -14.058 1.00 94.00 93 ARG A CA 1
ATOM 757 C C . ARG A 1 93 ? 5.785 -6.433 -15.244 1.00 94.00 93 ARG A C 1
ATOM 759 O O . ARG A 1 93 ? 5.067 -7.423 -15.139 1.00 94.00 93 ARG A O 1
ATOM 766 N N . LEU A 1 94 ? 6.461 -6.131 -16.351 1.00 93.31 94 LEU A N 1
ATOM 767 C CA . LEU A 1 94 ? 6.545 -6.998 -17.522 1.00 93.31 94 LEU A CA 1
ATOM 768 C C . LEU A 1 94 ? 7.899 -7.712 -17.523 1.00 93.31 94 LEU A C 1
ATOM 770 O O . LEU A 1 94 ? 8.943 -7.062 -17.549 1.00 93.31 94 LEU A O 1
ATOM 774 N N . TYR A 1 95 ? 7.869 -9.042 -17.534 1.00 92.12 95 TYR A N 1
ATOM 775 C CA . TYR A 1 95 ? 9.050 -9.884 -17.705 1.00 92.12 95 TYR A CA 1
ATOM 776 C C . TYR A 1 95 ? 8.945 -10.620 -19.036 1.00 92.12 95 TYR A C 1
ATOM 778 O O . TYR A 1 95 ? 7.913 -11.219 -19.335 1.00 92.12 95 TYR A O 1
ATOM 786 N N . VAL A 1 96 ? 10.014 -10.580 -19.830 1.00 91.38 96 VAL A N 1
ATOM 787 C CA . VAL A 1 96 ? 10.063 -11.201 -21.157 1.00 91.38 96 VAL A CA 1
ATOM 788 C C . VAL A 1 96 ? 11.249 -12.157 -21.213 1.00 91.38 96 VAL A C 1
ATOM 790 O O . VAL A 1 96 ? 12.384 -11.766 -20.949 1.00 91.38 96 VAL A O 1
ATOM 793 N N . SER A 1 97 ? 10.976 -13.422 -21.538 1.00 91.81 97 SER A N 1
ATOM 794 C CA . SER A 1 97 ? 12.016 -14.436 -21.753 1.00 91.81 97 SER A CA 1
ATOM 795 C C . SER A 1 97 ? 12.820 -14.129 -23.016 1.00 91.81 97 SER A C 1
ATOM 797 O O . SER A 1 97 ? 12.269 -13.617 -23.989 1.00 91.81 97 SER A O 1
ATOM 799 N N . THR A 1 98 ? 14.094 -14.524 -23.041 1.00 91.38 98 THR A N 1
ATOM 800 C CA . THR A 1 98 ? 14.989 -14.366 -24.201 1.00 91.38 98 THR A CA 1
ATOM 801 C C . THR A 1 98 ? 14.466 -15.035 -25.475 1.00 91.38 98 THR A C 1
ATOM 803 O O . THR A 1 98 ? 14.805 -14.603 -26.571 1.00 91.38 98 THR A O 1
ATOM 806 N N . GLY A 1 99 ? 13.628 -16.070 -25.351 1.00 93.06 99 GLY A N 1
ATOM 807 C CA . GLY A 1 99 ? 13.010 -16.759 -26.490 1.00 93.06 99 GLY A CA 1
ATOM 808 C C . GLY A 1 99 ? 11.727 -16.111 -27.025 1.00 93.06 99 GLY A C 1
ATOM 809 O O . GLY A 1 99 ? 11.169 -16.607 -28.000 1.00 93.06 99 GLY A O 1
ATOM 810 N N . ASN A 1 100 ? 11.214 -15.051 -26.393 1.00 94.00 100 ASN A N 1
ATOM 811 C CA . ASN A 1 100 ? 9.985 -14.392 -26.833 1.00 94.00 100 ASN A CA 1
ATOM 812 C C . ASN A 1 100 ? 10.264 -13.340 -27.924 1.00 94.00 100 ASN A C 1
ATOM 814 O O . ASN A 1 100 ? 11.262 -12.624 -27.876 1.00 94.00 100 ASN A O 1
ATOM 818 N N . SER A 1 101 ? 9.340 -13.206 -28.879 1.00 93.81 101 SER A N 1
ATOM 819 C CA . SER A 1 101 ? 9.425 -12.280 -30.020 1.00 93.81 101 SER A CA 1
ATOM 820 C C . SER A 1 101 ? 9.605 -10.810 -29.615 1.00 93.81 101 SER A C 1
ATOM 822 O O . SER A 1 101 ? 10.231 -10.043 -30.341 1.00 93.81 101 SER A O 1
ATOM 824 N N . SER A 1 102 ? 9.096 -10.419 -28.444 1.00 94.94 102 SER A N 1
ATOM 825 C CA . SER A 1 102 ? 9.176 -9.052 -27.922 1.00 94.94 102 SER A CA 1
ATOM 826 C C . SER A 1 102 ? 10.447 -8.757 -27.121 1.00 94.94 102 SER A C 1
ATOM 828 O O . SER A 1 102 ? 10.665 -7.612 -26.724 1.00 94.94 102 SER A O 1
ATOM 830 N N . TYR A 1 103 ? 11.314 -9.754 -26.906 1.00 93.69 103 TYR A N 1
ATOM 831 C CA . TYR A 1 103 ? 12.547 -9.588 -26.135 1.00 93.69 103 TYR A CA 1
ATOM 832 C C . TYR A 1 103 ? 13.466 -8.520 -26.736 1.00 93.69 103 TYR A C 1
ATOM 834 O O . TYR A 1 103 ? 13.940 -7.643 -26.017 1.00 93.69 103 TYR A O 1
ATOM 842 N N . SER A 1 104 ? 13.665 -8.548 -28.057 1.00 93.94 104 SER A N 1
ATOM 843 C CA . SER A 1 104 ? 14.511 -7.582 -28.769 1.00 93.94 104 SER A CA 1
ATOM 844 C C . SER A 1 104 ? 13.989 -6.151 -28.655 1.00 93.94 104 SER A C 1
ATOM 846 O O . SER A 1 104 ? 14.780 -5.226 -28.503 1.00 93.94 104 SER A O 1
ATOM 848 N N . PHE A 1 105 ? 12.666 -5.966 -28.669 1.00 94.94 105 PHE A N 1
ATOM 849 C CA . PHE A 1 105 ? 12.049 -4.661 -28.446 1.00 94.94 105 PHE A CA 1
ATOM 850 C C . PHE A 1 105 ? 12.362 -4.142 -27.041 1.00 94.94 105 PHE A C 1
ATOM 852 O O . PHE A 1 105 ? 12.862 -3.030 -26.899 1.00 94.94 105 PHE A O 1
ATOM 859 N N . VAL A 1 106 ? 12.105 -4.952 -26.007 1.00 94.19 106 VAL A N 1
ATOM 860 C CA . VAL A 1 106 ? 12.340 -4.545 -24.614 1.00 94.19 106 VAL A CA 1
ATOM 861 C C . VAL A 1 106 ? 13.823 -4.271 -24.371 1.00 94.19 106 VAL A C 1
ATOM 863 O O . VAL A 1 106 ? 14.150 -3.246 -23.781 1.00 94.19 106 VAL A O 1
ATOM 866 N N . LEU A 1 107 ? 14.718 -5.133 -24.861 1.00 93.44 107 LEU A N 1
ATOM 867 C CA . LEU A 1 107 ? 16.164 -4.932 -24.760 1.00 93.44 107 LEU A CA 1
ATOM 868 C C . LEU A 1 107 ? 16.602 -3.635 -25.457 1.00 93.44 107 LEU A C 1
ATOM 870 O O . LEU A 1 107 ? 17.306 -2.829 -24.851 1.00 93.44 107 LEU A O 1
ATOM 874 N N . GLY A 1 108 ? 16.103 -3.387 -26.672 1.00 94.69 108 GLY A N 1
ATOM 875 C CA . GLY A 1 108 ? 16.400 -2.180 -27.441 1.00 94.69 108 GLY A CA 1
ATOM 876 C C . GLY A 1 108 ? 16.006 -0.883 -26.726 1.00 94.69 108 GLY A C 1
ATOM 877 O O . GLY A 1 108 ? 16.692 0.125 -26.882 1.00 94.69 108 GLY A O 1
ATOM 878 N N . LEU A 1 109 ? 14.962 -0.896 -25.884 1.00 95.19 109 LEU A N 1
ATOM 879 C CA . LEU A 1 109 ? 14.616 0.262 -25.049 1.00 95.19 109 LEU A CA 1
ATOM 880 C C . LEU A 1 109 ? 15.710 0.579 -24.018 1.00 95.19 109 LEU A C 1
ATOM 882 O O . LEU A 1 109 ? 16.028 1.749 -23.806 1.00 95.19 109 LEU A O 1
ATOM 886 N N . TYR A 1 110 ? 16.293 -0.441 -23.382 1.00 93.62 110 TYR A N 1
ATOM 887 C CA . TYR A 1 110 ? 17.380 -0.251 -22.417 1.00 93.62 110 TYR A CA 1
ATOM 888 C C . TYR A 1 110 ? 18.700 0.120 -23.109 1.00 93.62 110 TYR A C 1
ATOM 890 O O . TYR A 1 110 ? 19.425 0.978 -22.606 1.00 93.62 110 TYR A O 1
ATOM 898 N N . GLU A 1 111 ? 18.992 -0.462 -24.275 1.00 93.31 111 GLU A N 1
ATOM 899 C CA . GLU A 1 111 ? 20.172 -0.118 -25.082 1.00 93.31 111 GLU A CA 1
ATOM 900 C C . GLU A 1 111 ? 20.120 1.332 -25.581 1.00 93.31 111 GLU A C 1
ATOM 902 O O . GLU A 1 111 ? 21.095 2.068 -25.431 1.00 93.31 111 GLU A O 1
ATOM 907 N N . ALA A 1 112 ? 18.970 1.769 -26.105 1.00 94.31 112 ALA A N 1
ATOM 908 C CA . ALA A 1 112 ? 18.766 3.142 -26.565 1.00 94.31 112 ALA A CA 1
ATOM 909 C C . ALA A 1 112 ? 18.816 4.158 -25.415 1.00 94.31 112 ALA A C 1
ATOM 911 O O . ALA A 1 112 ? 19.299 5.274 -25.596 1.00 94.31 112 ALA A O 1
ATOM 912 N N . ALA A 1 113 ? 18.336 3.776 -24.228 1.00 94.31 113 ALA A N 1
ATOM 913 C CA . ALA A 1 113 ? 18.406 4.620 -23.044 1.00 94.31 113 ALA A CA 1
ATOM 914 C C . ALA A 1 113 ? 19.845 4.829 -22.555 1.00 94.31 113 ALA A C 1
ATOM 916 O O . ALA A 1 113 ? 20.171 5.913 -22.071 1.00 94.31 113 ALA A O 1
ATOM 917 N N . GLY A 1 114 ? 20.702 3.806 -22.652 1.00 90.62 114 GLY A N 1
ATOM 918 C CA . GLY A 1 114 ? 22.109 3.876 -22.256 1.00 90.62 114 GLY A CA 1
ATOM 919 C C . GLY A 1 114 ? 22.313 4.535 -20.883 1.00 90.62 114 GLY A C 1
ATOM 920 O O . GLY A 1 114 ? 21.675 4.177 -19.890 1.00 90.62 114 GLY A O 1
ATOM 921 N N . GLY A 1 115 ? 23.184 5.549 -20.824 1.00 90.00 115 GLY A N 1
ATOM 922 C CA . GLY A 1 115 ? 23.457 6.312 -19.597 1.00 90.00 115 GLY A CA 1
ATOM 923 C C . GLY A 1 115 ? 22.282 7.161 -19.086 1.00 90.00 115 GLY A C 1
ATOM 924 O O . GLY A 1 115 ? 22.289 7.589 -17.932 1.00 90.00 115 GLY A O 1
ATOM 925 N N . GLU A 1 116 ? 21.254 7.385 -19.905 1.00 93.88 116 GLU A N 1
ATOM 926 C CA . GLU A 1 116 ? 20.086 8.198 -19.559 1.00 93.88 116 GLU A CA 1
ATOM 927 C C . GLU A 1 116 ? 18.959 7.403 -18.889 1.00 93.88 116 GLU A C 1
ATOM 929 O O . GLU A 1 116 ? 17.970 7.997 -18.454 1.00 93.88 116 GLU A O 1
ATOM 934 N N . ALA A 1 117 ? 19.099 6.080 -18.739 1.00 91.50 117 ALA A N 1
ATOM 935 C CA . ALA A 1 117 ? 18.057 5.212 -18.187 1.00 91.50 117 ALA A CA 1
ATOM 936 C C . ALA A 1 117 ? 17.482 5.733 -16.857 1.00 91.50 117 ALA A C 1
ATOM 938 O O . ALA A 1 117 ? 16.267 5.801 -16.691 1.00 91.50 117 ALA A O 1
ATOM 939 N N . ARG A 1 118 ? 18.334 6.204 -15.934 1.00 91.94 118 ARG A N 1
ATOM 940 C CA . ARG A 1 118 ? 17.889 6.772 -14.644 1.00 91.94 118 ARG A CA 1
ATOM 941 C C . ARG A 1 118 ? 16.983 7.993 -14.816 1.00 91.94 118 ARG A C 1
ATOM 943 O O . ARG A 1 118 ? 15.975 8.103 -14.121 1.00 91.94 118 ARG A O 1
ATOM 950 N N . ARG A 1 119 ? 17.330 8.892 -15.741 1.00 95.62 119 ARG A N 1
ATOM 951 C CA . ARG A 1 119 ? 16.550 10.100 -16.046 1.00 95.62 119 ARG A CA 1
ATOM 952 C C . ARG A 1 119 ? 15.194 9.723 -16.641 1.00 95.62 119 ARG A C 1
ATOM 954 O O . ARG A 1 119 ? 14.17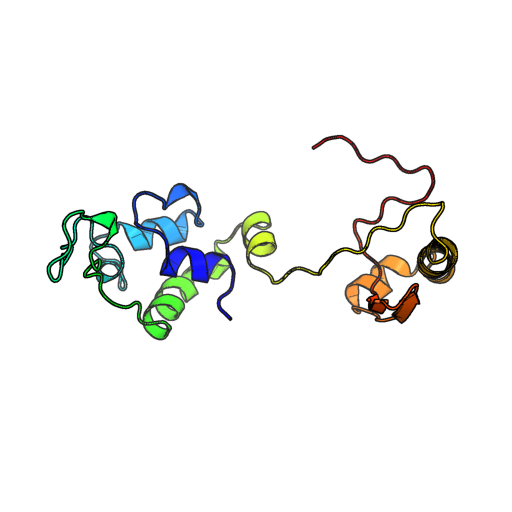6 10.258 -16.216 1.00 95.62 119 ARG A O 1
ATOM 961 N N . LEU A 1 120 ? 15.178 8.774 -17.577 1.00 96.00 120 LEU A N 1
ATOM 962 C CA . LEU A 1 120 ? 13.958 8.305 -18.241 1.00 96.00 120 LEU A CA 1
ATOM 963 C C . LEU A 1 120 ? 13.004 7.581 -17.277 1.00 96.00 120 LEU A C 1
ATOM 965 O O . LEU A 1 120 ? 11.795 7.790 -17.356 1.00 96.00 120 LEU A O 1
ATOM 969 N N . VAL A 1 121 ? 13.534 6.797 -16.328 1.00 94.75 121 VAL A N 1
ATOM 970 C CA . VAL A 1 121 ? 12.748 6.176 -15.244 1.00 94.75 121 VAL A CA 1
ATOM 971 C C . VAL A 1 121 ? 12.088 7.244 -14.368 1.00 94.75 121 VAL A C 1
ATOM 973 O O . VAL A 1 121 ? 10.890 7.173 -14.112 1.00 94.75 121 VAL A O 1
ATOM 976 N N . GLN A 1 122 ? 12.843 8.259 -13.934 1.00 93.94 122 GLN A N 1
ATOM 977 C CA . GLN A 1 122 ? 12.307 9.348 -13.104 1.00 93.94 122 GLN A CA 1
ATOM 978 C C . GLN A 1 122 ? 11.232 10.165 -13.826 1.00 93.94 122 GLN A C 1
ATOM 980 O O . GLN A 1 122 ? 10.268 10.600 -13.204 1.00 93.94 122 GLN A O 1
ATOM 985 N N . GLN A 1 123 ? 11.383 10.350 -15.138 1.00 95.44 123 GLN A N 1
ATOM 986 C CA . GLN A 1 123 ? 10.403 11.034 -15.982 1.00 95.44 123 GLN A CA 1
ATOM 987 C C . GLN A 1 123 ? 9.194 10.163 -16.339 1.00 95.44 123 GLN A C 1
ATOM 989 O O . GLN A 1 123 ? 8.274 10.660 -16.983 1.00 95.44 123 GLN A O 1
ATOM 994 N N . GLN A 1 124 ? 9.190 8.886 -15.940 1.00 94.50 124 GLN A N 1
ATOM 995 C CA . GLN A 1 124 ? 8.164 7.913 -16.310 1.00 94.50 124 GLN A CA 1
ATOM 996 C C . GLN A 1 124 ? 7.913 7.882 -17.827 1.00 94.50 124 GLN A C 1
ATOM 998 O O . GLN A 1 124 ? 6.770 7.829 -18.281 1.00 94.50 124 GLN A O 1
ATOM 1003 N N . GLN A 1 125 ? 8.988 7.924 -18.622 1.00 96.38 125 GLN A N 1
ATOM 1004 C CA . GLN A 1 125 ? 8.876 7.872 -20.077 1.00 96.38 125 GLN A CA 1
ATOM 1005 C C . GLN A 1 125 ? 8.215 6.554 -20.504 1.00 96.38 125 GLN A C 1
ATOM 1007 O O . GLN A 1 125 ? 8.740 5.468 -20.245 1.00 96.38 125 GLN A O 1
ATOM 1012 N N . ALA A 1 126 ? 7.077 6.676 -21.183 1.00 97.06 126 ALA A N 1
ATOM 1013 C CA . ALA A 1 126 ? 6.295 5.563 -21.696 1.00 97.06 126 ALA A CA 1
ATOM 1014 C C . ALA A 1 126 ? 6.654 5.250 -23.156 1.00 97.06 126 ALA A C 1
ATOM 1016 O O . ALA A 1 126 ? 6.908 6.160 -23.955 1.00 97.06 126 ALA A O 1
ATOM 1017 N N . TYR A 1 127 ? 6.643 3.962 -23.497 1.00 97.19 127 TYR A N 1
ATOM 1018 C CA . TYR A 1 127 ? 6.871 3.442 -24.842 1.00 97.19 127 TYR A CA 1
ATOM 1019 C C . TYR A 1 127 ? 5.716 2.518 -25.241 1.00 97.19 127 TYR A C 1
ATOM 1021 O O . TYR A 1 127 ? 5.429 1.572 -24.501 1.00 97.19 127 TYR A O 1
ATOM 1029 N N . PRO A 1 128 ? 5.085 2.723 -26.410 1.00 97.38 128 PRO A N 1
ATOM 1030 C CA . PRO A 1 128 ? 4.027 1.838 -26.876 1.00 97.38 128 PRO A CA 1
ATOM 1031 C C . PRO A 1 128 ? 4.534 0.405 -27.049 1.00 97.38 128 PRO A C 1
ATOM 1033 O O . PRO A 1 128 ? 5.473 0.156 -27.803 1.00 97.38 128 PRO A O 1
ATOM 1036 N N . PHE A 1 129 ? 3.877 -0.547 -26.395 1.00 96.44 129 PHE A N 1
ATOM 1037 C CA . PHE A 1 129 ? 4.185 -1.970 -26.467 1.00 96.44 129 PHE A CA 1
ATOM 1038 C C . PHE A 1 129 ? 3.065 -2.730 -27.168 1.00 96.44 129 PHE A C 1
ATOM 1040 O O . PHE A 1 129 ? 1.883 -2.575 -26.843 1.00 96.44 129 PHE A O 1
ATOM 1047 N N . ARG A 1 130 ? 3.433 -3.564 -28.144 1.00 95.31 130 ARG A N 1
ATOM 1048 C CA . ARG A 1 130 ? 2.504 -4.425 -28.884 1.00 95.31 130 ARG A CA 1
ATOM 1049 C C . ARG A 1 130 ? 3.182 -5.749 -29.217 1.00 95.31 130 ARG A C 1
ATOM 1051 O O . ARG A 1 130 ? 4.108 -5.761 -30.020 1.00 95.31 130 ARG A O 1
ATOM 1058 N N . ALA A 1 131 ? 2.703 -6.846 -28.640 1.00 93.62 131 ALA A N 1
ATOM 1059 C CA . ALA A 1 131 ? 3.222 -8.188 -28.909 1.00 93.62 131 ALA A CA 1
ATOM 1060 C C . ALA A 1 131 ? 2.149 -9.246 -28.642 1.00 93.62 131 ALA A C 1
ATOM 1062 O O . ALA A 1 131 ? 1.456 -9.161 -27.634 1.00 93.62 131 ALA A O 1
ATOM 1063 N N . ASP A 1 132 ? 1.995 -10.222 -29.540 1.00 90.00 132 ASP A N 1
ATOM 1064 C CA . ASP A 1 132 ? 1.129 -11.401 -29.360 1.00 90.00 132 ASP A CA 1
ATOM 1065 C C . ASP A 1 132 ? -0.299 -11.085 -28.853 1.00 90.00 132 ASP A C 1
ATOM 1067 O O . ASP A 1 132 ? -0.874 -11.791 -28.031 1.00 90.00 132 ASP A O 1
ATOM 1071 N N . GLY A 1 133 ? -0.881 -9.976 -29.327 1.00 92.62 133 GLY A N 1
ATOM 1072 C CA . GLY A 1 133 ? -2.212 -9.505 -28.919 1.00 92.62 133 GLY A CA 1
ATOM 1073 C C . GLY A 1 133 ? -2.236 -8.622 -27.663 1.00 92.62 133 GLY A C 1
ATOM 1074 O O . GLY A 1 133 ? -3.204 -7.884 -27.474 1.00 92.62 133 GLY A O 1
ATOM 1075 N N . VAL A 1 134 ? -1.166 -8.603 -26.867 1.00 94.50 134 VAL A N 1
ATOM 1076 C CA . VAL A 1 134 ? -0.970 -7.664 -25.754 1.00 94.50 134 VAL A CA 1
ATOM 1077 C C . VAL 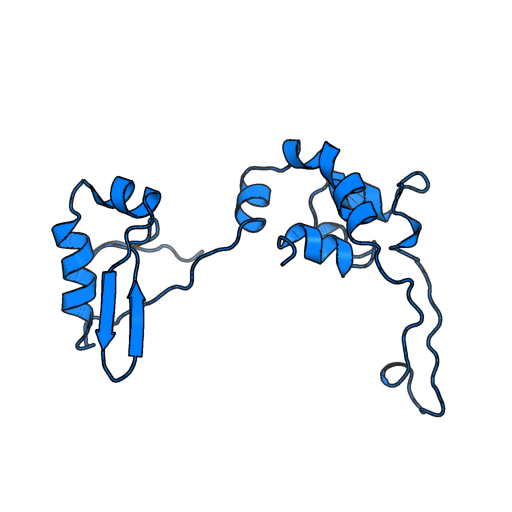A 1 134 ? -0.678 -6.273 -26.307 1.00 94.50 134 VAL A C 1
ATOM 1079 O O . VAL A 1 134 ? 0.123 -6.106 -27.232 1.00 94.50 134 VAL A O 1
ATOM 1082 N N . ARG A 1 135 ? -1.339 -5.257 -25.747 1.00 96.06 135 ARG A N 1
ATOM 1083 C CA . ARG A 1 135 ? -1.131 -3.845 -26.079 1.00 96.06 135 ARG A CA 1
ATOM 1084 C C . ARG A 1 135 ? -1.144 -3.011 -24.808 1.00 96.06 135 ARG A C 1
ATOM 1086 O O . ARG A 1 135 ? -1.940 -3.276 -23.913 1.00 96.06 135 ARG A O 1
ATOM 1093 N N . GLY A 1 136 ? -0.311 -1.986 -24.770 1.00 96.12 136 GLY A N 1
ATOM 1094 C CA . GLY A 1 136 ? -0.250 -1.028 -23.675 1.00 96.12 136 GLY A CA 1
ATOM 1095 C C . GLY A 1 136 ? 0.988 -0.162 -23.812 1.00 96.12 136 GLY A C 1
ATOM 1096 O O . GLY A 1 136 ? 1.562 -0.080 -24.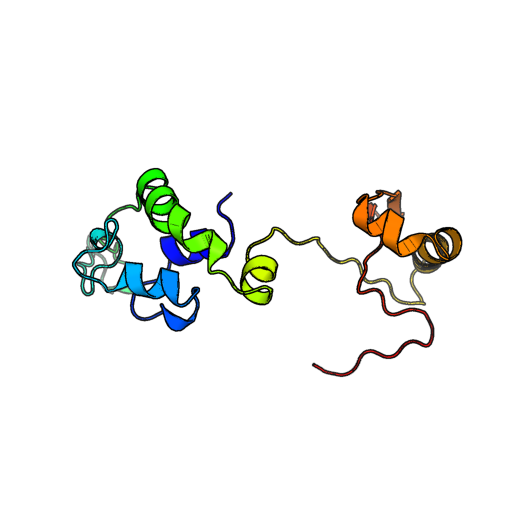898 1.00 96.12 136 GLY A O 1
ATOM 1097 N N . ASP A 1 137 ? 1.413 0.419 -22.702 1.00 97.31 137 ASP A N 1
ATOM 1098 C CA . ASP A 1 137 ? 2.663 1.157 -22.613 1.00 97.31 137 ASP A CA 1
ATOM 1099 C C . ASP A 1 137 ? 3.588 0.478 -21.605 1.00 97.31 137 ASP A C 1
ATOM 1101 O O . ASP A 1 137 ? 3.146 -0.023 -20.569 1.00 97.31 137 ASP A O 1
ATOM 1105 N N . VAL A 1 138 ? 4.881 0.461 -21.914 1.00 96.81 138 VAL A N 1
ATOM 1106 C CA . VAL A 1 138 ? 5.931 -0.012 -21.010 1.00 96.81 138 VAL A CA 1
ATOM 1107 C C . VAL A 1 138 ? 6.842 1.141 -20.625 1.00 96.81 138 VAL A C 1
ATOM 1109 O O . VAL A 1 138 ? 7.042 2.084 -21.389 1.00 96.81 138 VAL A O 1
ATOM 1112 N N . LEU A 1 139 ? 7.403 1.050 -19.425 1.00 96.75 139 LEU A N 1
ATOM 1113 C CA . LEU A 1 139 ? 8.367 1.997 -18.888 1.00 96.75 139 LEU A CA 1
ATOM 1114 C C . LEU A 1 139 ? 9.647 1.246 -18.533 1.00 96.75 139 LEU A C 1
ATOM 1116 O O . LEU A 1 139 ? 9.615 0.055 -18.208 1.00 96.75 139 LEU A O 1
ATOM 1120 N N . LEU A 1 140 ? 10.773 1.955 -18.548 1.00 95.75 140 LEU A N 1
ATOM 1121 C CA . LEU A 1 140 ? 12.008 1.423 -17.982 1.00 95.75 140 LEU A CA 1
ATOM 1122 C C . LEU A 1 140 ? 11.850 1.278 -16.464 1.00 95.75 140 LEU A C 1
ATOM 1124 O O . LEU A 1 140 ? 11.216 2.103 -15.806 1.00 95.75 140 LEU A O 1
ATOM 1128 N N . SER A 1 141 ? 12.449 0.231 -15.904 1.00 93.75 141 SER A N 1
ATOM 1129 C CA . SER A 1 141 ? 12.473 -0.018 -14.464 1.00 93.75 141 SER A CA 1
ATOM 1130 C C . SER A 1 141 ? 13.859 0.266 -13.889 1.00 93.75 141 SER A C 1
ATOM 1132 O O . SER A 1 141 ? 14.856 -0.186 -14.449 1.00 93.75 141 SER A O 1
ATOM 1134 N N . ALA A 1 142 ? 13.924 0.935 -12.731 1.00 89.12 142 ALA A N 1
ATOM 1135 C CA . ALA A 1 142 ? 15.168 1.067 -11.961 1.00 89.12 142 ALA A CA 1
ATOM 1136 C C . ALA A 1 142 ? 15.718 -0.293 -11.495 1.00 89.12 142 ALA A C 1
ATOM 1138 O O . ALA A 1 142 ? 16.926 -0.449 -11.354 1.00 89.12 142 ALA A O 1
ATOM 1139 N N . ASP A 1 143 ? 14.833 -1.274 -11.312 1.00 87.50 143 ASP A N 1
ATOM 1140 C CA . ASP A 1 143 ? 15.158 -2.606 -10.790 1.00 87.50 143 ASP A CA 1
ATOM 1141 C C . ASP A 1 143 ? 15.420 -3.626 -11.915 1.00 87.50 143 ASP A C 1
ATOM 1143 O O . ASP A 1 143 ? 15.262 -4.832 -11.728 1.00 87.50 143 ASP A O 1
ATOM 1147 N N . CYS A 1 144 ? 15.731 -3.159 -13.131 1.00 88.12 144 CYS A N 1
ATOM 1148 C CA . CYS A 1 144 ? 16.041 -4.045 -14.249 1.00 88.12 144 CYS A CA 1
ATOM 1149 C C . CYS A 1 144 ? 17.391 -4.742 -14.028 1.00 88.12 144 CYS A C 1
ATOM 1151 O O . CYS A 1 144 ? 18.419 -4.094 -13.832 1.00 88.12 144 CYS A O 1
ATOM 1153 N N . VAL A 1 145 ? 17.392 -6.072 -14.107 1.00 85.62 145 VAL A N 1
ATOM 1154 C CA . VAL A 1 145 ? 18.616 -6.875 -14.121 1.00 85.62 145 VAL A CA 1
ATOM 1155 C C . VAL A 1 145 ? 19.099 -6.951 -15.565 1.00 85.62 145 VAL A C 1
ATOM 1157 O O . VAL A 1 145 ? 18.481 -7.615 -16.397 1.00 85.62 145 VAL A O 1
ATOM 1160 N N . CYS A 1 146 ? 20.184 -6.238 -15.869 1.00 80.69 146 CYS A N 1
ATOM 1161 C CA . CYS A 1 146 ? 20.755 -6.200 -17.214 1.00 80.69 146 CYS A CA 1
ATOM 1162 C C . CYS A 1 146 ? 21.237 -7.585 -17.672 1.00 80.69 146 CYS A C 1
ATOM 1164 O O . CYS A 1 146 ? 21.472 -8.484 -16.864 1.00 80.69 146 CYS A O 1
ATOM 1166 N N . GLN A 1 147 ? 21.443 -7.747 -18.981 1.00 81.75 147 GLN A N 1
ATOM 1167 C CA . GLN A 1 147 ? 22.013 -8.971 -19.540 1.00 81.75 147 GLN A CA 1
ATOM 1168 C C . GLN A 1 147 ? 23.370 -9.291 -18.890 1.00 81.75 147 GLN A C 1
ATOM 1170 O O . GLN A 1 147 ? 24.242 -8.431 -18.792 1.00 81.75 147 GLN A O 1
ATOM 1175 N N . GLY A 1 148 ? 23.533 -10.529 -18.415 1.00 82.62 148 GLY A N 1
ATOM 1176 C CA . GLY A 1 148 ? 24.717 -10.955 -17.656 1.00 82.62 148 GLY A CA 1
ATOM 1177 C C . GLY A 1 148 ? 24.745 -10.488 -16.193 1.00 82.62 148 GLY A C 1
ATOM 1178 O O . GLY A 1 148 ? 25.650 -10.867 -15.454 1.00 82.62 148 GLY A O 1
ATOM 1179 N N . GLY A 1 149 ? 23.758 -9.700 -15.760 1.00 85.06 149 GLY A N 1
ATOM 1180 C CA . GLY A 1 149 ? 23.549 -9.341 -14.365 1.00 85.06 149 GLY A CA 1
ATOM 1181 C C . GLY A 1 149 ? 23.062 -10.527 -13.533 1.00 85.06 149 GLY A C 1
ATOM 1182 O O . GLY A 1 149 ? 22.507 -11.497 -14.050 1.00 85.06 149 GLY A O 1
ATOM 1183 N N . GLN A 1 150 ? 23.261 -10.434 -12.222 1.00 87.62 150 GLN A N 1
ATOM 1184 C CA . GLN A 1 150 ? 22.785 -11.419 -11.258 1.00 87.62 150 GLN A CA 1
ATOM 1185 C C . GLN A 1 150 ? 21.773 -10.777 -10.314 1.00 87.62 150 GLN A C 1
ATOM 1187 O O . GLN A 1 150 ? 21.936 -9.629 -9.901 1.00 87.62 150 GLN A O 1
ATOM 1192 N N . LEU A 1 151 ? 20.747 -11.545 -9.961 1.00 86.44 151 LEU A N 1
ATOM 1193 C CA . LEU A 1 151 ? 19.807 -11.215 -8.900 1.00 86.44 151 LEU A CA 1
ATOM 1194 C C . LEU A 1 151 ? 19.976 -12.252 -7.795 1.00 86.44 151 LEU A C 1
ATOM 1196 O O . LEU A 1 151 ? 19.724 -13.437 -8.017 1.00 86.44 151 LEU A O 1
ATOM 1200 N N . SER A 1 152 ? 20.430 -11.816 -6.625 1.00 89.69 152 SER A N 1
ATOM 1201 C CA . SER A 1 152 ? 20.515 -12.691 -5.457 1.00 89.69 152 SER A CA 1
ATOM 1202 C C . SER A 1 152 ? 19.116 -13.112 -5.017 1.00 89.69 152 SER A C 1
ATOM 1204 O O . SER A 1 152 ? 18.180 -12.313 -5.083 1.00 89.69 152 SER A O 1
ATOM 1206 N N . SER A 1 153 ? 18.983 -14.356 -4.547 1.00 90.50 153 SER A N 1
ATOM 1207 C CA . SER A 1 153 ? 17.761 -14.774 -3.856 1.00 90.50 153 SER A CA 1
ATOM 1208 C C . SER A 1 1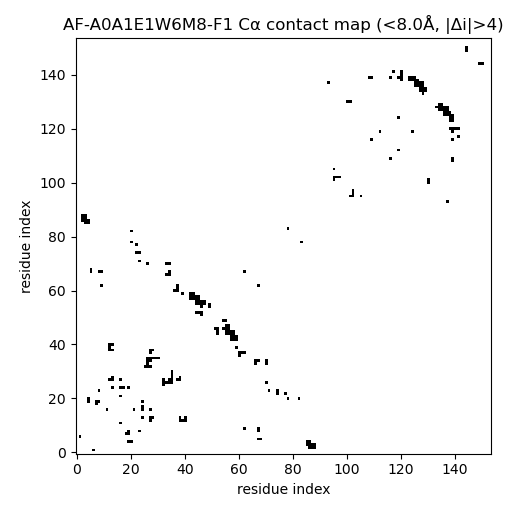53 ? 17.512 -13.833 -2.670 1.00 90.50 153 SER A C 1
ATOM 1210 O O . SER A 1 153 ? 18.475 -13.557 -1.946 1.00 90.50 153 SER A O 1
ATOM 1212 N N . PRO A 1 154 ? 16.274 -13.334 -2.493 1.00 86.12 154 PRO A N 1
ATOM 1213 C CA . PRO A 1 154 ? 15.906 -12.500 -1.354 1.00 86.12 154 PRO A CA 1
ATOM 1214 C C . PRO A 1 154 ? 15.969 -13.270 -0.032 1.00 86.12 154 PRO A C 1
ATOM 1216 O O . PRO A 1 154 ? 15.854 -14.520 -0.064 1.00 86.12 154 PRO A O 1
#

Foldseek 3Di:
DAFPQLVCLQPDALVVLVVHDPVVNCLCPPPPRLQVLQHDPDFDWACVPPDDSVNTDTPGDHDDSVSSCVSCVVCPVVDDPVRVVSRDDDDDDDDDDPPFPCPCVVLVVCVVCDPVLVVQQVVQPWDWDDDPRDTDTDGRDPPDQDVVGDDDDD

Secondary structure (DSSP, 8-state):
---HHHHHHHH--GGGGGGS-HHHHHTTT-TT-TTGGG--S---EE-TT-SSGGGSEE-PPPP-HHHHHHHHGGGGGG--HHHHHHTS---------TTSTTHHHHHHHHHHHGGGHHHHHHTT-EEEEEETTEEEEEE--TT---TT------